Protein AF-A0A942YAP5-F1 (afdb_m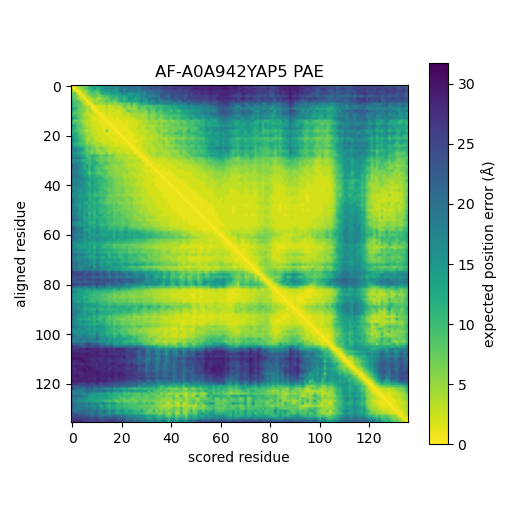onomer)

Secondary structure (DSSP, 8-state):
-----PPPHHHHHHHHHHHHHHHHHHHHHHHHHHHHHHHHHHHHHHHHHHHHHHHHHHH-TT--EE-GGGGTTT-S-----S-EEEEETTTTEEEEES-THHHHHH--S-GGGSSS---TT-EEEHHHHHHHHS--

Nearest PDB structures (foldseek):
  3qj0-assembly1_A  TM=2.259E-01  e=5.250E+00  Clostridium botulinum A str. Hall

Structure (mmCIF, N/CA/C/O backbone):
data_AF-A0A942YAP5-F1
#
_entry.id   AF-A0A942YAP5-F1
#
loop_
_atom_site.group_PDB
_atom_site.id
_atom_site.type_symbol
_atom_site.label_atom_id
_atom_site.label_alt_id
_atom_site.label_comp_id
_atom_site.label_asym_id
_atom_site.label_entity_id
_atom_site.label_seq_id
_atom_site.pdbx_PDB_ins_code
_atom_site.Cartn_x
_atom_site.Cartn_y
_atom_site.Cartn_z
_atom_site.occupancy
_atom_site.B_iso_or_equiv
_a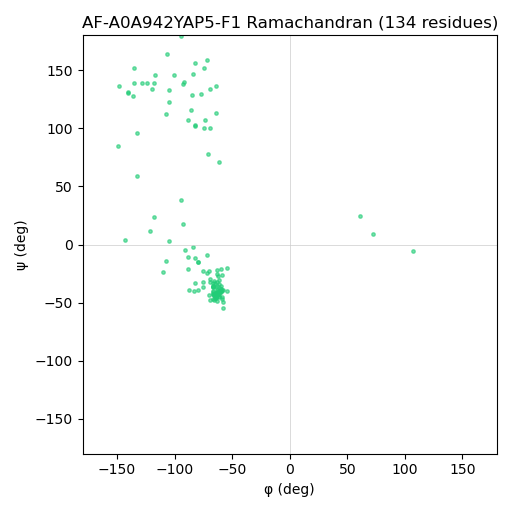tom_site.auth_seq_id
_atom_site.auth_comp_id
_atom_site.auth_asym_id
_atom_site.auth_atom_id
_atom_site.pdbx_PDB_model_num
ATOM 1 N N . MET A 1 1 ? -53.084 16.632 37.904 1.00 51.50 1 MET A N 1
ATOM 2 C CA . MET A 1 1 ? -51.652 16.955 38.085 1.00 51.50 1 MET A CA 1
ATOM 3 C C . MET A 1 1 ? -50.855 15.800 37.497 1.00 51.50 1 MET A C 1
ATOM 5 O O . MET A 1 1 ? -51.226 14.666 37.758 1.00 51.50 1 MET A O 1
ATOM 9 N N . LYS A 1 2 ? -49.886 16.052 36.610 1.00 63.31 2 LYS A N 1
ATOM 10 C CA . LYS A 1 2 ? -49.085 14.986 35.983 1.00 63.31 2 LYS A CA 1
ATOM 11 C C . LYS A 1 2 ? -47.923 14.649 36.913 1.00 63.31 2 LYS A C 1
ATOM 13 O O . LYS A 1 2 ? -47.084 15.512 37.151 1.00 63.31 2 LYS A O 1
ATOM 18 N N . GLU A 1 3 ? -47.893 13.428 37.433 1.00 66.56 3 GLU A N 1
ATOM 19 C CA . GLU A 1 3 ? -46.738 12.906 38.162 1.00 66.56 3 GLU A CA 1
ATOM 20 C C . GLU A 1 3 ? -45.548 12.823 37.205 1.00 66.56 3 GLU A C 1
ATOM 22 O O . GLU A 1 3 ? -45.559 12.056 36.241 1.00 66.56 3 GLU A O 1
ATOM 27 N N . GLN A 1 4 ? -44.525 13.640 37.444 1.00 70.31 4 GLN A N 1
ATOM 28 C CA . GLN A 1 4 ? -43.248 13.473 36.769 1.00 70.31 4 GLN A CA 1
ATOM 29 C C . GLN A 1 4 ? -42.472 12.391 37.512 1.00 70.31 4 GLN A C 1
ATOM 31 O O . GLN A 1 4 ? -41.927 12.631 38.588 1.00 70.31 4 GLN A O 1
ATOM 36 N N . LYS A 1 5 ? -42.455 11.178 36.951 1.00 74.69 5 LYS A N 1
ATOM 37 C CA . LYS A 1 5 ? -41.554 10.117 37.404 1.00 74.69 5 LYS A CA 1
ATOM 38 C C . LYS A 1 5 ? -40.131 10.517 37.017 1.00 74.69 5 LYS A C 1
ATOM 40 O O . LYS A 1 5 ? -39.756 10.424 35.852 1.00 74.69 5 LYS A O 1
ATOM 45 N N . GLY A 1 6 ? -39.383 11.040 37.983 1.00 74.50 6 GLY A N 1
ATOM 46 C CA . GLY A 1 6 ? -37.965 11.343 37.825 1.00 74.50 6 GLY A CA 1
ATOM 47 C C . GLY A 1 6 ? -37.156 10.053 37.720 1.00 74.50 6 GLY A C 1
ATOM 48 O O . GLY A 1 6 ? -37.364 9.125 38.497 1.00 74.50 6 GLY A O 1
ATOM 49 N N . PHE A 1 7 ? -36.249 10.009 36.748 1.00 78.69 7 PHE A N 1
ATOM 50 C CA . PHE A 1 7 ? -35.267 8.940 36.595 1.00 78.69 7 PHE A CA 1
ATOM 51 C C . PHE A 1 7 ? -34.328 8.939 37.807 1.00 78.69 7 PHE A C 1
ATOM 53 O O . PHE A 1 7 ? -33.896 10.007 38.254 1.00 78.69 7 PHE A O 1
ATOM 60 N N . THR A 1 8 ? -34.015 7.771 38.363 1.00 88.75 8 THR A N 1
ATOM 61 C CA . THR A 1 8 ? -33.143 7.699 39.540 1.00 88.75 8 THR A CA 1
ATOM 62 C C . THR A 1 8 ? -31.668 7.731 39.129 1.00 88.75 8 THR A C 1
ATOM 64 O O . THR A 1 8 ? -31.273 7.211 38.085 1.00 88.75 8 THR A O 1
ATOM 67 N N . LEU A 1 9 ? -30.810 8.331 39.962 1.00 87.06 9 LEU A N 1
ATOM 68 C CA . LEU A 1 9 ? -29.363 8.366 39.702 1.00 87.06 9 LEU A CA 1
ATOM 69 C C . LEU A 1 9 ? -28.746 6.961 39.661 1.00 87.06 9 LEU A C 1
ATOM 71 O O . LEU A 1 9 ? -27.793 6.734 38.921 1.00 87.06 9 LEU A O 1
ATOM 75 N N . ILE A 1 10 ? -29.303 6.016 40.425 1.00 90.69 10 ILE A N 1
ATOM 76 C CA . ILE A 1 10 ? -28.838 4.625 40.456 1.00 90.69 10 ILE A CA 1
ATOM 77 C C . ILE A 1 10 ? -29.094 3.914 39.118 1.00 90.69 10 ILE A C 1
ATOM 79 O O . ILE A 1 10 ? -28.239 3.156 38.662 1.00 90.69 10 ILE A O 1
ATOM 83 N N . GLU A 1 11 ? -30.213 4.208 38.447 1.00 88.25 11 GLU A N 1
ATOM 84 C CA . GLU A 1 11 ? -30.517 3.660 37.119 1.00 88.25 11 GLU A CA 1
ATOM 85 C C . GLU A 1 11 ? -29.535 4.181 36.069 1.00 88.25 11 GLU A C 1
ATOM 87 O O . GLU A 1 11 ? -29.015 3.400 35.274 1.00 88.25 11 GLU A O 1
ATOM 92 N N . LEU A 1 12 ? -29.209 5.478 36.098 1.00 90.44 12 LEU A N 1
ATOM 93 C CA . LEU A 1 12 ? -28.186 6.027 35.202 1.00 90.44 12 LEU A CA 1
ATOM 94 C C . LEU A 1 12 ? -26.791 5.476 35.511 1.00 90.44 12 LEU A C 1
ATOM 96 O O . LEU A 1 12 ? -26.027 5.200 34.585 1.00 90.44 12 LEU A O 1
ATOM 100 N N . LEU A 1 13 ? -26.467 5.262 36.789 1.00 91.50 13 LEU A N 1
ATOM 101 C CA . LEU A 1 13 ? -25.169 4.734 37.205 1.00 91.50 13 LEU A CA 1
ATOM 102 C C . LEU A 1 13 ? -24.956 3.289 36.731 1.00 91.50 13 LEU A C 1
ATOM 104 O O . LEU A 1 13 ? -23.889 2.964 36.215 1.00 91.50 13 LEU A O 1
ATOM 108 N N . ALA A 1 14 ? -25.969 2.427 36.843 1.00 92.75 14 ALA A N 1
ATOM 109 C CA . ALA A 1 14 ? -25.874 1.050 36.359 1.00 92.75 14 ALA A CA 1
ATOM 110 C C . ALA A 1 14 ? -25.626 0.986 34.838 1.00 92.75 14 ALA A C 1
ATOM 112 O O . ALA A 1 14 ? -24.820 0.179 34.371 1.00 92.75 14 ALA A O 1
ATOM 113 N N . VAL A 1 15 ? -26.262 1.872 34.063 1.00 93.75 15 VAL A N 1
ATOM 114 C CA . VAL A 1 15 ? -26.113 1.919 32.599 1.00 93.75 15 VAL A CA 1
ATOM 115 C C . VAL A 1 15 ? -24.702 2.340 32.186 1.00 93.75 15 VAL A C 1
ATOM 117 O O . VAL A 1 15 ? -24.098 1.676 31.343 1.00 93.75 15 VAL A O 1
ATOM 120 N N . ILE A 1 16 ? -24.138 3.393 32.788 1.00 93.94 16 ILE A N 1
ATOM 121 C CA . ILE A 1 16 ? -22.781 3.846 32.431 1.00 93.94 16 ILE A CA 1
ATOM 122 C C . ILE A 1 16 ? -21.709 2.810 32.791 1.00 93.94 16 ILE A C 1
ATOM 124 O O . ILE A 1 16 ? -20.722 2.692 32.070 1.00 93.94 16 ILE A O 1
ATOM 128 N N . VAL A 1 17 ? -21.914 2.024 33.855 1.00 95.56 17 VAL A N 1
ATOM 129 C CA . VAL A 1 17 ? -20.995 0.942 34.242 1.00 95.56 17 VAL A CA 1
ATOM 130 C C . VAL A 1 17 ? -20.990 -0.159 33.183 1.00 95.56 17 VAL A C 1
ATOM 132 O O . VAL A 1 17 ? -19.921 -0.571 32.732 1.00 95.56 17 VAL A O 1
ATOM 135 N N . ILE A 1 18 ? -22.167 -0.600 32.732 1.00 95.44 18 ILE A N 1
ATOM 136 C CA . ILE A 1 18 ? -22.275 -1.626 31.684 1.00 95.44 18 ILE A CA 1
ATOM 137 C C . ILE A 1 18 ? -21.689 -1.110 30.360 1.00 95.44 18 ILE A C 1
ATOM 139 O O . ILE A 1 18 ? -20.900 -1.814 29.726 1.00 95.44 18 ILE A O 1
ATOM 143 N N . LEU A 1 19 ? -22.008 0.130 29.964 1.00 95.12 19 LEU A N 1
ATOM 144 C CA . LEU A 1 19 ? -21.434 0.758 28.767 1.00 95.12 19 LEU A CA 1
ATOM 145 C C . LEU A 1 19 ? -19.907 0.887 28.861 1.00 95.12 19 LEU A C 1
ATOM 147 O O . LEU A 1 19 ? -19.223 0.665 27.864 1.00 95.12 19 LEU A O 1
ATOM 151 N N . GLY A 1 20 ? -19.367 1.179 30.047 1.00 95.25 20 GLY A N 1
ATOM 152 C CA . GLY A 1 20 ? -17.927 1.252 30.294 1.00 95.25 20 GLY A CA 1
ATOM 153 C C . GLY A 1 20 ? -17.209 -0.082 30.075 1.00 95.25 20 GLY A C 1
ATOM 154 O O . GLY A 1 20 ? -16.173 -0.112 29.413 1.00 95.25 20 GLY A O 1
ATOM 155 N N . ILE A 1 21 ? -17.778 -1.193 30.559 1.00 95.00 21 ILE A N 1
ATOM 156 C CA . ILE A 1 21 ? -17.203 -2.539 30.371 1.00 95.00 21 ILE A CA 1
ATOM 157 C C . ILE A 1 21 ? -17.189 -2.921 28.885 1.00 95.00 21 ILE A C 1
ATOM 159 O O . ILE A 1 21 ? -16.175 -3.400 28.377 1.00 95.00 21 ILE A O 1
ATOM 163 N N . ILE A 1 22 ? -18.295 -2.678 28.171 1.00 94.56 22 ILE A N 1
ATOM 164 C CA . ILE A 1 22 ? -18.385 -2.965 26.731 1.00 94.56 22 ILE A CA 1
ATOM 165 C C . ILE A 1 22 ? -17.387 -2.100 25.952 1.00 94.56 22 ILE A C 1
ATOM 167 O O . ILE A 1 22 ? -16.654 -2.621 25.112 1.00 94.56 22 ILE A O 1
ATOM 171 N N . ALA A 1 23 ? -17.317 -0.798 26.249 1.00 90.69 23 ALA A N 1
ATOM 172 C CA . ALA A 1 23 ? -16.405 0.128 25.583 1.00 90.69 23 ALA A CA 1
ATOM 173 C C . ALA A 1 23 ? -14.932 -0.272 25.771 1.00 90.69 23 ALA A C 1
ATOM 175 O O . ALA A 1 23 ? -14.168 -0.234 24.807 1.00 90.69 23 ALA A O 1
ATOM 176 N N . ALA A 1 24 ? -14.548 -0.720 26.970 1.00 90.50 24 ALA A N 1
ATOM 177 C CA . ALA A 1 24 ? -13.178 -1.133 27.272 1.00 90.50 24 ALA A CA 1
ATOM 178 C C . ALA A 1 24 ? -12.682 -2.296 26.391 1.00 90.50 24 ALA A C 1
ATOM 180 O O . ALA A 1 24 ? -11.514 -2.314 26.012 1.00 90.50 24 ALA A O 1
ATOM 181 N N . ILE A 1 25 ? -13.554 -3.246 26.034 1.00 89.25 25 ILE A N 1
ATOM 182 C CA . ILE A 1 25 ? -13.204 -4.386 25.166 1.00 89.25 25 ILE A CA 1
ATOM 183 C C . ILE A 1 25 ? -13.373 -4.021 23.684 1.00 89.25 25 ILE A C 1
ATOM 185 O O . ILE A 1 25 ? -12.566 -4.416 22.840 1.00 89.25 25 ILE A O 1
ATOM 189 N N . ALA A 1 26 ? -14.419 -3.261 23.351 1.00 83.06 26 ALA A N 1
ATOM 190 C CA . ALA A 1 26 ? -14.767 -2.948 21.969 1.00 83.06 26 ALA A CA 1
ATOM 191 C C . ALA A 1 26 ? -13.759 -2.002 21.298 1.00 83.06 26 ALA A C 1
ATOM 193 O O . ALA A 1 26 ? -13.367 -2.246 20.157 1.00 83.06 26 ALA A O 1
ATOM 194 N N . ILE A 1 27 ? -13.311 -0.950 21.992 1.00 83.12 27 ILE A N 1
ATOM 195 C CA . ILE A 1 27 ? -12.415 0.075 21.430 1.00 83.12 27 ILE A CA 1
ATOM 196 C C . ILE A 1 27 ? -11.090 -0.513 20.906 1.00 83.12 27 ILE A C 1
ATOM 198 O O . ILE A 1 27 ? -10.802 -0.306 19.726 1.00 83.12 27 ILE A O 1
ATOM 202 N N . PRO A 1 28 ? -10.290 -1.265 21.694 1.00 81.88 28 PRO A N 1
ATOM 203 C CA . PRO A 1 28 ? -9.013 -1.790 21.200 1.00 81.88 28 PRO A CA 1
ATOM 204 C C . PRO A 1 28 ? -9.193 -2.769 20.029 1.00 81.88 28 PRO A C 1
ATOM 206 O O . PRO A 1 28 ? -8.408 -2.756 19.083 1.00 81.88 28 PRO A O 1
ATOM 209 N N . SER A 1 29 ? -10.259 -3.578 20.046 1.00 79.00 29 SER A N 1
ATOM 210 C CA . SER A 1 29 ? -10.569 -4.519 18.962 1.00 79.00 29 SER A CA 1
ATOM 211 C C . SER A 1 29 ? -10.893 -3.799 17.647 1.00 79.00 29 SER A C 1
ATOM 213 O O . SER A 1 29 ? -10.346 -4.133 16.595 1.00 79.00 29 SER A O 1
ATOM 215 N N . ILE A 1 30 ? -11.731 -2.759 17.704 1.00 81.94 30 ILE A N 1
ATOM 216 C CA . ILE A 1 30 ? -12.132 -1.982 16.524 1.00 81.94 30 ILE A CA 1
ATOM 217 C C . ILE A 1 30 ? -10.936 -1.220 15.939 1.00 81.94 30 ILE A C 1
ATOM 219 O O . ILE A 1 30 ? -10.747 -1.238 14.722 1.00 81.94 30 ILE A O 1
ATOM 223 N N . THR A 1 31 ? -10.095 -0.608 16.777 1.00 77.38 31 THR A N 1
ATOM 224 C CA . THR A 1 31 ? -8.890 0.106 16.321 1.00 77.38 31 THR A CA 1
ATOM 225 C C . THR A 1 31 ? -7.936 -0.817 15.558 1.00 77.38 31 THR A C 1
ATOM 227 O O . THR A 1 31 ? -7.501 -0.468 14.461 1.00 77.38 31 THR A O 1
ATOM 230 N N . ASN A 1 32 ? -7.681 -2.028 16.063 1.00 74.31 32 ASN A N 1
ATOM 231 C CA . ASN A 1 32 ? -6.806 -2.994 15.390 1.00 74.31 32 ASN A CA 1
ATOM 232 C C . ASN A 1 32 ? -7.356 -3.436 14.026 1.00 74.31 32 ASN A C 1
ATOM 234 O O . ASN A 1 32 ? -6.608 -3.535 13.051 1.00 74.31 32 ASN A O 1
ATOM 238 N N . VAL A 1 33 ? -8.668 -3.674 13.927 1.00 79.00 33 VAL A N 1
ATOM 239 C CA . VAL A 1 33 ? -9.315 -4.034 12.654 1.00 79.00 33 VAL A CA 1
ATOM 240 C C . VAL A 1 33 ? -9.213 -2.893 11.643 1.00 79.00 33 VAL A C 1
ATOM 242 O O . VAL A 1 33 ? -8.924 -3.135 10.467 1.00 79.00 33 VAL A O 1
ATOM 245 N N . ILE A 1 34 ? -9.416 -1.651 12.087 1.00 80.25 34 ILE A N 1
ATOM 246 C CA . ILE A 1 34 ? -9.280 -0.471 11.230 1.00 80.25 34 ILE A CA 1
ATOM 247 C C . ILE A 1 34 ? -7.836 -0.344 10.739 1.00 80.25 34 ILE A C 1
ATOM 249 O O . ILE A 1 34 ? -7.636 -0.224 9.532 1.00 80.25 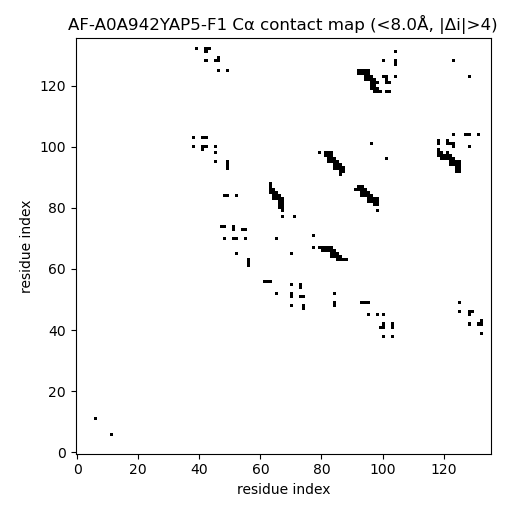34 ILE A O 1
ATOM 253 N N . ASN A 1 35 ? -6.842 -0.437 11.625 1.00 80.19 35 ASN A N 1
ATOM 254 C CA . ASN A 1 35 ? -5.425 -0.345 11.257 1.00 80.19 35 ASN A CA 1
ATOM 255 C C . ASN A 1 35 ? -5.042 -1.413 10.224 1.00 80.19 35 ASN A C 1
ATOM 257 O O . ASN A 1 35 ? -4.557 -1.070 9.148 1.00 80.19 35 ASN A O 1
ATOM 261 N N . ASN A 1 36 ? -5.403 -2.677 10.466 1.00 79.69 36 ASN A N 1
ATOM 262 C CA . ASN A 1 36 ? -5.173 -3.765 9.510 1.00 79.69 36 ASN A CA 1
ATOM 263 C C . ASN A 1 36 ? -5.858 -3.521 8.158 1.00 79.69 36 ASN A C 1
ATOM 265 O O . ASN A 1 36 ? -5.295 -3.824 7.107 1.00 79.69 36 ASN A O 1
ATOM 269 N N . THR A 1 37 ? -7.075 -2.970 8.161 1.00 82.00 37 THR A N 1
ATOM 270 C CA . THR A 1 37 ? -7.797 -2.642 6.922 1.00 82.00 37 THR A CA 1
ATOM 271 C C . THR A 1 37 ? -7.092 -1.526 6.151 1.00 82.00 37 THR A C 1
ATOM 273 O O . THR A 1 37 ? -6.978 -1.604 4.928 1.00 82.00 37 THR A O 1
ATOM 276 N N . ARG A 1 38 ? -6.579 -0.505 6.849 1.00 83.81 38 ARG A N 1
ATOM 277 C CA . ARG A 1 38 ? -5.808 0.584 6.230 1.00 83.81 38 ARG A CA 1
ATOM 278 C C . ARG A 1 38 ? -4.479 0.083 5.672 1.00 83.81 38 ARG A C 1
ATOM 280 O O . ARG A 1 38 ? -4.123 0.466 4.563 1.00 83.81 38 ARG A O 1
ATOM 287 N N . ASP A 1 39 ? -3.794 -0.803 6.380 1.00 82.81 39 ASP A N 1
ATOM 288 C CA . ASP A 1 39 ? -2.534 -1.394 5.926 1.00 82.81 39 ASP A CA 1
ATOM 289 C C . ASP A 1 39 ? -2.725 -2.273 4.688 1.00 82.81 39 ASP A C 1
ATOM 291 O O . ASP A 1 39 ? -1.985 -2.139 3.711 1.00 82.81 39 ASP A O 1
ATOM 295 N N . LYS A 1 40 ? -3.773 -3.108 4.672 1.00 82.12 40 LYS A N 1
ATOM 296 C CA . LYS A 1 40 ? -4.155 -3.883 3.481 1.00 82.12 40 LYS A CA 1
ATOM 297 C C . LYS A 1 40 ? -4.503 -2.967 2.305 1.00 82.12 40 LYS A C 1
ATOM 299 O O . LYS A 1 40 ? -4.092 -3.247 1.183 1.00 82.12 40 LYS A O 1
ATOM 304 N N . ALA A 1 41 ? -5.194 -1.852 2.554 1.00 84.56 41 ALA A N 1
ATOM 305 C CA . ALA A 1 41 ? -5.495 -0.868 1.515 1.00 84.56 41 ALA A CA 1
ATOM 306 C C . ALA A 1 41 ? -4.224 -0.222 0.933 1.00 84.56 41 ALA A C 1
ATOM 308 O O . ALA A 1 41 ? -4.124 -0.106 -0.283 1.00 84.56 41 ALA A O 1
ATOM 309 N N . LYS A 1 42 ? -3.232 0.122 1.768 1.00 84.50 42 LYS A N 1
ATOM 310 C CA . LYS A 1 42 ? -1.935 0.660 1.311 1.00 84.50 42 LYS A CA 1
ATOM 311 C C . LYS A 1 42 ? -1.180 -0.336 0.431 1.00 84.50 42 LYS A C 1
ATOM 313 O O . LYS A 1 42 ? -0.634 0.041 -0.601 1.00 84.50 42 LYS A O 1
ATOM 318 N N . VAL A 1 43 ? -1.141 -1.610 0.824 1.00 84.75 43 VAL A N 1
ATOM 319 C CA . VAL A 1 43 ? -0.495 -2.664 0.022 1.00 84.75 43 VAL A CA 1
ATOM 320 C C . VAL A 1 43 ? -1.220 -2.854 -1.313 1.00 84.75 43 VAL A C 1
ATOM 322 O O . VAL A 1 43 ? -0.569 -2.933 -2.351 1.00 84.75 43 VAL A O 1
ATOM 325 N N . ALA A 1 44 ? -2.556 -2.867 -1.305 1.00 86.69 44 ALA A N 1
ATOM 326 C CA . ALA A 1 44 ? -3.354 -2.979 -2.523 1.00 86.69 44 ALA A CA 1
ATOM 327 C C . ALA A 1 44 ? -3.158 -1.781 -3.469 1.00 86.69 44 ALA A C 1
ATOM 329 O O . ALA A 1 44 ? -3.027 -1.977 -4.673 1.00 86.69 44 ALA A O 1
ATOM 330 N N . GLU A 1 45 ? -3.087 -0.557 -2.938 1.00 87.56 45 GLU A N 1
ATOM 331 C CA . GLU A 1 45 ? -2.803 0.651 -3.725 1.00 87.56 45 GLU A CA 1
ATOM 332 C C . GLU A 1 45 ? -1.423 0.569 -4.394 1.00 87.56 45 GLU A C 1
ATOM 334 O O . GLU A 1 45 ? -1.306 0.798 -5.595 1.00 87.56 45 GLU A O 1
ATOM 339 N N . ALA A 1 46 ? -0.392 0.144 -3.658 1.00 87.50 46 ALA A N 1
ATOM 340 C CA . ALA A 1 46 ? 0.946 -0.049 -4.215 1.00 87.50 46 ALA A CA 1
ATOM 341 C C . ALA A 1 46 ? 0.975 -1.082 -5.357 1.00 87.50 46 ALA A C 1
ATOM 343 O O . ALA A 1 46 ? 1.647 -0.860 -6.363 1.00 87.50 46 ALA A O 1
ATOM 344 N N . LEU A 1 47 ? 0.235 -2.189 -5.225 1.00 88.44 47 LEU A N 1
ATOM 345 C CA . LEU A 1 47 ? 0.114 -3.195 -6.285 1.00 88.44 47 LEU A CA 1
ATOM 346 C C . LEU A 1 47 ? -0.595 -2.632 -7.522 1.00 88.44 47 LEU A C 1
ATOM 348 O O . LEU A 1 47 ? -0.095 -2.796 -8.629 1.00 88.44 47 LEU A O 1
ATOM 352 N N . GLN A 1 48 ? -1.691 -1.889 -7.341 1.00 90.75 48 GLN A N 1
ATOM 353 C CA . GLN A 1 48 ? -2.387 -1.227 -8.452 1.00 90.75 48 GLN A CA 1
ATOM 354 C C . GLN A 1 48 ? -1.483 -0.236 -9.196 1.00 90.75 48 GLN A C 1
ATOM 356 O O . GLN A 1 48 ? -1.540 -0.139 -10.421 1.00 90.75 48 GLN A O 1
ATOM 361 N N . ILE A 1 49 ? -0.634 0.486 -8.464 1.00 90.69 49 ILE A N 1
ATOM 362 C CA . ILE A 1 49 ? 0.358 1.400 -9.037 1.00 90.69 49 ILE A CA 1
ATOM 363 C C . ILE A 1 49 ? 1.412 0.631 -9.851 1.00 90.69 49 ILE A C 1
ATOM 365 O O . ILE A 1 49 ? 1.764 1.050 -10.955 1.00 90.69 49 ILE A O 1
ATOM 369 N N . ILE A 1 50 ? 1.903 -0.502 -9.339 1.00 90.94 50 ILE A N 1
ATOM 370 C CA . ILE A 1 50 ? 2.853 -1.359 -10.062 1.00 90.94 50 ILE A CA 1
ATOM 371 C C . ILE A 1 50 ? 2.212 -1.946 -11.325 1.00 90.94 50 ILE A C 1
ATOM 373 O O . ILE A 1 50 ? 2.837 -1.919 -12.384 1.00 90.94 50 ILE A O 1
ATOM 377 N N . ASP A 1 51 ? 0.962 -2.400 -11.258 1.00 92.00 51 ASP A N 1
ATOM 378 C CA . ASP A 1 51 ? 0.234 -2.913 -12.422 1.00 92.00 51 ASP A CA 1
ATOM 379 C C . ASP A 1 51 ? 0.014 -1.829 -13.484 1.00 92.00 51 ASP A C 1
ATOM 381 O O . ASP A 1 51 ? 0.183 -2.080 -14.679 1.00 92.00 51 ASP A O 1
ATOM 385 N N . ALA A 1 52 ? -0.279 -0.598 -13.062 1.00 91.94 52 ALA A N 1
ATOM 386 C CA . ALA A 1 52 ? -0.344 0.548 -13.962 1.00 91.94 52 ALA A CA 1
ATOM 387 C C . ALA A 1 52 ? 1.015 0.825 -14.631 1.00 91.94 52 ALA A C 1
ATOM 389 O O . ALA A 1 52 ? 1.068 1.062 -15.838 1.00 91.94 52 ALA A O 1
ATOM 390 N N . ALA A 1 53 ? 2.121 0.744 -13.885 1.00 91.88 53 ALA A N 1
ATOM 391 C CA . ALA A 1 53 ? 3.467 0.893 -14.440 1.00 91.88 53 ALA A CA 1
ATOM 392 C C . ALA A 1 53 ? 3.835 -0.250 -15.400 1.00 91.88 53 ALA A C 1
ATOM 394 O O . ALA A 1 53 ? 4.490 -0.021 -16.416 1.00 91.88 53 ALA A O 1
ATOM 395 N N . ARG A 1 54 ? 3.388 -1.477 -15.116 1.00 92.19 54 ARG A N 1
ATOM 396 C CA . ARG A 1 54 ? 3.546 -2.635 -16.002 1.00 92.19 54 ARG A CA 1
ATOM 397 C C . ARG A 1 54 ? 2.796 -2.439 -17.314 1.00 92.19 54 ARG A C 1
ATOM 399 O O . ARG A 1 54 ? 3.362 -2.707 -18.371 1.00 92.19 54 ARG A O 1
ATOM 406 N N . LEU A 1 55 ? 1.564 -1.939 -17.259 1.00 92.69 55 LEU A N 1
ATOM 407 C CA . LEU A 1 55 ? 0.795 -1.613 -18.458 1.00 92.69 55 LEU A CA 1
ATOM 408 C C . LEU A 1 55 ? 1.459 -0.475 -19.250 1.00 92.69 55 LEU A C 1
ATOM 410 O O . LEU A 1 55 ? 1.659 -0.609 -20.452 1.00 92.69 55 LEU A O 1
ATOM 414 N N . ALA A 1 56 ? 1.915 0.580 -18.572 1.00 92.00 56 ALA A N 1
ATOM 415 C CA . ALA A 1 56 ? 2.654 1.669 -19.207 1.00 92.00 56 ALA A CA 1
ATOM 416 C C . ALA A 1 56 ? 3.974 1.205 -19.856 1.00 92.00 56 ALA A C 1
ATOM 418 O O . ALA A 1 56 ? 4.372 1.731 -20.891 1.00 92.00 56 ALA A O 1
ATOM 419 N N . TYR A 1 57 ? 4.655 0.214 -19.272 1.00 93.62 57 TYR A N 1
ATOM 420 C CA . TYR A 1 57 ? 5.848 -0.400 -19.8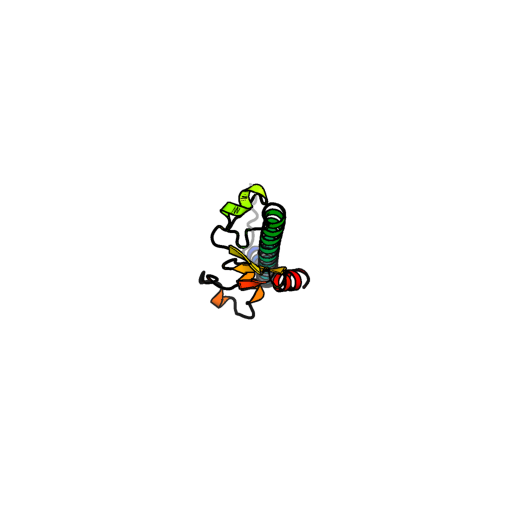62 1.00 93.62 57 TYR A CA 1
ATOM 421 C C . TYR A 1 57 ? 5.534 -1.229 -21.114 1.00 93.62 57 TYR A C 1
ATOM 423 O O . TYR A 1 57 ? 6.365 -1.306 -22.017 1.00 93.62 57 TYR A O 1
ATOM 431 N N . ALA A 1 58 ? 4.354 -1.855 -21.177 1.00 92.06 58 ALA A N 1
ATOM 432 C CA . ALA A 1 58 ? 3.921 -2.581 -22.367 1.00 92.06 58 ALA A CA 1
ATOM 433 C C . ALA A 1 58 ? 3.716 -1.635 -23.565 1.00 92.06 58 ALA A C 1
ATOM 435 O O . ALA A 1 58 ? 4.016 -2.025 -24.694 1.00 92.06 58 ALA A O 1
ATOM 436 N N . ASP A 1 59 ? 3.287 -0.396 -23.305 1.00 91.88 59 ASP A N 1
ATOM 437 C CA . ASP A 1 59 ? 3.147 0.651 -24.323 1.00 91.88 59 ASP A CA 1
ATOM 438 C C . ASP A 1 59 ? 4.495 1.313 -24.680 1.00 91.88 59 ASP A C 1
ATOM 440 O O . ASP A 1 59 ? 4.768 1.569 -25.854 1.00 91.88 59 ASP A O 1
ATOM 444 N N . ASP A 1 60 ? 5.367 1.556 -23.693 1.00 90.38 60 ASP A N 1
ATOM 445 C CA . ASP A 1 60 ? 6.714 2.110 -23.887 1.00 90.38 60 ASP A CA 1
ATOM 446 C C . ASP A 1 60 ? 7.784 1.325 -23.108 1.00 90.38 60 ASP A C 1
ATOM 448 O O . ASP A 1 60 ? 8.099 1.594 -21.943 1.00 90.38 60 ASP A O 1
ATOM 452 N N . THR A 1 61 ? 8.421 0.386 -23.809 1.00 90.69 61 THR A N 1
ATOM 453 C CA . THR A 1 61 ? 9.481 -0.476 -23.256 1.00 90.69 61 THR A CA 1
ATOM 454 C C . THR A 1 61 ? 10.811 0.253 -23.005 1.00 90.69 61 THR A C 1
ATOM 456 O O . THR A 1 61 ? 11.744 -0.299 -22.400 1.00 90.69 61 THR A O 1
ATOM 459 N N . SER A 1 62 ? 10.950 1.505 -23.459 1.00 90.81 62 SER A N 1
ATOM 460 C CA . SER A 1 62 ? 12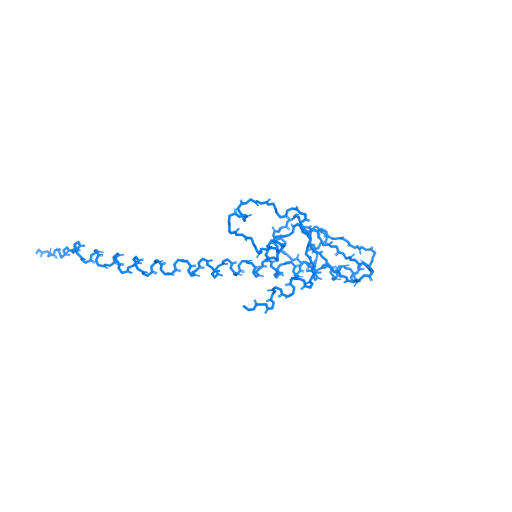.167 2.291 -23.238 1.00 90.81 62 SER A CA 1
ATOM 461 C C . SER A 1 62 ? 12.246 2.801 -21.797 1.00 90.81 62 SER A C 1
ATOM 463 O O . SER A 1 62 ? 13.337 2.824 -21.211 1.00 90.81 62 SER A O 1
ATOM 465 N N . LYS A 1 63 ? 11.095 3.080 -21.179 1.00 91.00 63 LYS A N 1
ATOM 466 C CA . LYS A 1 63 ? 10.984 3.581 -19.808 1.00 91.00 63 LYS A CA 1
ATOM 467 C C . LYS A 1 63 ? 11.255 2.483 -18.774 1.00 91.00 63 LYS A C 1
ATOM 469 O O . LYS A 1 63 ? 11.096 1.294 -19.031 1.00 91.00 63 LYS A O 1
ATOM 474 N N . ALA A 1 64 ? 11.745 2.878 -17.603 1.00 91.50 64 ALA A N 1
ATOM 475 C CA . ALA A 1 64 ? 12.032 1.965 -16.488 1.00 91.50 64 ALA A CA 1
ATOM 476 C C . ALA A 1 64 ? 11.708 2.573 -15.119 1.00 91.50 64 ALA A C 1
ATOM 478 O O . ALA A 1 64 ? 12.015 1.976 -14.091 1.00 91.50 64 ALA A O 1
ATOM 479 N N . SER A 1 65 ? 11.145 3.780 -15.099 1.00 92.94 65 SER A N 1
ATOM 480 C CA . SER A 1 65 ? 10.776 4.485 -13.882 1.00 92.94 65 SER A CA 1
ATOM 481 C C . SER A 1 65 ? 9.555 5.352 -14.150 1.00 92.94 65 SER A C 1
ATOM 483 O O . SER A 1 65 ? 9.488 5.990 -15.202 1.00 92.94 65 SER A O 1
ATOM 485 N N . TRP A 1 66 ? 8.598 5.349 -13.225 1.00 92.81 66 TRP A N 1
ATOM 486 C CA . TRP A 1 66 ? 7.330 6.066 -13.343 1.00 92.81 66 TRP A CA 1
ATOM 487 C C . TRP A 1 66 ? 7.008 6.773 -12.035 1.00 92.81 66 TRP A C 1
ATOM 489 O O . TRP A 1 66 ? 7.000 6.157 -10.966 1.00 92.81 66 TRP A O 1
ATOM 499 N N . GLY A 1 67 ? 6.727 8.066 -12.136 1.00 89.69 67 GLY A N 1
ATOM 500 C CA . GLY A 1 67 ? 6.121 8.843 -11.067 1.00 89.69 67 GLY A CA 1
ATOM 501 C C . GLY A 1 67 ? 4.596 8.928 -11.214 1.00 89.69 67 GLY A C 1
ATOM 502 O O . GLY A 1 67 ? 4.023 8.454 -12.197 1.00 89.69 67 GLY A O 1
ATOM 503 N N . PRO A 1 68 ? 3.917 9.608 -10.279 1.00 85.88 68 PRO A N 1
ATOM 504 C CA . PRO A 1 68 ? 2.459 9.725 -10.268 1.00 85.88 68 PRO A CA 1
ATOM 505 C C . PRO A 1 68 ? 1.883 10.342 -11.544 1.00 85.88 68 PRO A C 1
ATOM 507 O O . PRO A 1 68 ? 0.865 9.879 -12.050 1.00 85.88 68 PRO A O 1
ATOM 510 N N . GLY A 1 69 ? 2.556 11.357 -12.098 1.00 86.62 69 GLY A N 1
ATOM 511 C CA . GLY A 1 69 ? 2.131 12.017 -13.335 1.00 86.62 69 GLY A CA 1
ATOM 512 C C . GLY A 1 69 ? 2.142 11.089 -14.552 1.00 86.62 69 GLY A C 1
ATOM 513 O O . GLY A 1 69 ? 1.276 11.206 -15.418 1.00 86.62 69 GLY A O 1
ATOM 514 N N . ASP A 1 70 ? 3.067 10.127 -14.579 1.00 88.31 70 ASP A N 1
ATOM 515 C CA . ASP A 1 70 ? 3.241 9.199 -15.697 1.00 88.31 70 ASP A CA 1
ATOM 516 C C . ASP A 1 70 ? 2.119 8.161 -15.789 1.00 88.31 70 ASP A C 1
ATOM 518 O O . ASP A 1 70 ? 1.878 7.615 -16.863 1.00 88.31 70 ASP A O 1
ATOM 522 N N . LEU A 1 71 ? 1.441 7.876 -14.671 1.00 88.50 71 LEU A N 1
ATOM 523 C CA . LEU A 1 71 ? 0.443 6.805 -14.583 1.00 88.50 71 LEU A CA 1
ATOM 524 C C . LEU A 1 71 ? -1.007 7.307 -14.575 1.00 88.50 71 LEU A C 1
ATOM 526 O O . LEU A 1 71 ? -1.935 6.505 -14.491 1.00 88.50 71 LEU A O 1
ATOM 530 N N . THR A 1 72 ? -1.230 8.614 -14.716 1.00 84.94 72 THR A N 1
ATOM 531 C CA . THR A 1 72 ? -2.572 9.231 -14.685 1.00 84.94 72 THR A CA 1
ATOM 532 C C . THR A 1 72 ? -3.541 8.695 -15.748 1.00 84.94 72 THR A C 1
ATOM 534 O O . THR A 1 72 ? -4.750 8.707 -15.530 1.00 84.94 72 THR A O 1
ATOM 537 N N . GLY A 1 73 ? -3.030 8.189 -16.877 1.00 84.38 73 GLY A N 1
ATOM 538 C CA . GLY A 1 73 ? -3.830 7.532 -17.920 1.00 84.38 73 GLY A CA 1
ATOM 539 C C . GLY A 1 73 ? -4.209 6.077 -17.616 1.00 84.38 73 GLY A C 1
ATOM 540 O O . GLY A 1 73 ? -5.105 5.537 -18.257 1.00 84.38 73 GLY A O 1
ATOM 541 N N . TYR A 1 74 ? -3.558 5.455 -16.632 1.00 86.06 74 TYR A N 1
ATOM 542 C CA . TYR A 1 74 ? -3.700 4.032 -16.307 1.00 86.06 74 TYR A CA 1
ATOM 543 C C . TYR A 1 74 ? -4.417 3.806 -14.971 1.00 86.06 74 TYR A C 1
ATOM 545 O O . TYR A 1 74 ? -5.026 2.758 -14.765 1.00 86.06 74 TYR A O 1
ATOM 553 N N . VAL A 1 75 ? -4.397 4.791 -14.066 1.00 84.06 75 VAL A N 1
ATOM 554 C CA . VAL A 1 75 ? -5.067 4.707 -12.764 1.00 84.06 75 VAL A CA 1
ATOM 555 C C . VAL A 1 75 ? -5.718 6.042 -12.389 1.00 84.06 75 VAL A C 1
ATOM 557 O O . VAL A 1 75 ? -5.121 7.111 -12.473 1.00 84.06 75 VAL A O 1
ATOM 560 N N . SER A 1 76 ? -6.990 5.986 -11.987 1.00 70.06 76 SER A N 1
ATOM 561 C CA . SER A 1 76 ? -7.865 7.168 -11.913 1.00 70.06 76 SER A CA 1
ATOM 562 C C . SER A 1 76 ? -7.821 7.923 -10.580 1.00 70.06 76 SER A C 1
ATOM 564 O O . SER A 1 76 ? -8.389 9.011 -10.477 1.00 70.06 76 SER A O 1
ATOM 566 N N . LYS A 1 77 ? -7.186 7.364 -9.540 1.00 68.81 77 LYS A N 1
ATOM 567 C CA . LYS A 1 77 ? -7.133 7.953 -8.192 1.00 68.81 77 LYS A CA 1
ATOM 568 C C . LYS A 1 77 ? -5.834 7.588 -7.486 1.00 68.81 77 LYS A C 1
ATOM 570 O O . LYS A 1 77 ? -5.796 6.648 -6.704 1.00 68.81 77 LYS A O 1
ATOM 575 N N . LEU A 1 78 ? -4.794 8.367 -7.747 1.00 71.12 78 LEU A N 1
ATOM 576 C CA . LEU A 1 78 ? -3.560 8.332 -6.971 1.00 71.12 78 LEU A CA 1
ATOM 577 C C . LEU A 1 78 ? -3.729 9.314 -5.820 1.00 71.12 78 LEU A C 1
ATOM 579 O O . LEU A 1 78 ? -3.796 10.523 -6.049 1.00 71.12 78 LEU A O 1
ATOM 583 N N . LYS A 1 79 ? -3.907 8.802 -4.598 1.00 65.00 79 LYS A N 1
ATOM 584 C CA . LYS A 1 79 ? -4.057 9.672 -3.422 1.00 65.00 79 LYS A CA 1
ATOM 585 C C . LYS A 1 79 ? -2.735 10.275 -2.974 1.00 65.00 79 LYS A C 1
ATOM 587 O O . LYS A 1 79 ? -2.751 11.312 -2.318 1.00 65.00 79 LYS A O 1
ATOM 592 N N . ASP A 1 80 ? -1.636 9.631 -3.340 1.00 64.75 80 ASP A N 1
ATOM 593 C CA . ASP A 1 80 ? -0.294 10.006 -2.943 1.00 64.75 80 ASP A CA 1
ATOM 594 C C . ASP A 1 80 ? 0.542 10.368 -4.174 1.00 64.75 80 ASP A C 1
ATOM 596 O O . ASP A 1 80 ? 0.436 9.739 -5.231 1.00 64.75 80 ASP A O 1
ATOM 600 N N . ASN A 1 8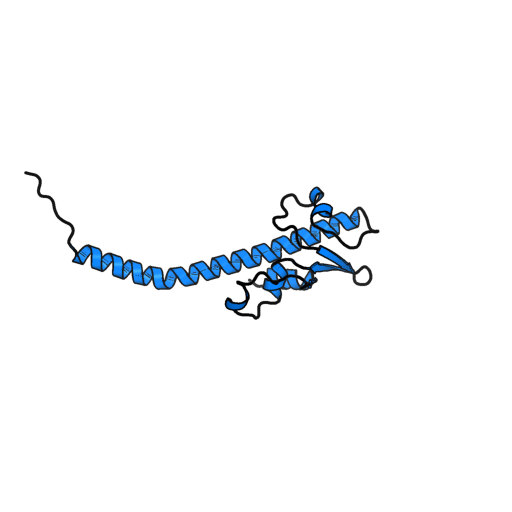1 ? 1.342 11.422 -4.056 1.00 68.62 81 ASN A N 1
ATOM 601 C CA . ASN A 1 81 ? 2.072 12.046 -5.160 1.00 68.62 81 ASN A CA 1
ATOM 602 C C . ASN A 1 81 ? 3.595 12.063 -4.945 1.00 68.62 81 ASN A C 1
ATOM 604 O O . ASN A 1 81 ? 4.315 12.711 -5.705 1.00 68.62 81 ASN A O 1
ATOM 608 N N . ALA A 1 82 ? 4.090 11.325 -3.949 1.00 80.31 82 ALA A N 1
ATOM 609 C CA . ALA A 1 82 ? 5.504 11.287 -3.579 1.00 80.31 82 ALA A CA 1
ATOM 610 C C . ALA A 1 82 ? 6.164 9.898 -3.717 1.00 80.31 82 ALA A C 1
ATOM 612 O O . ALA A 1 82 ? 7.177 9.640 -3.072 1.00 80.31 82 ALA A O 1
ATOM 613 N N . TRP A 1 83 ? 5.628 9.005 -4.556 1.00 88.31 83 TRP A N 1
ATOM 614 C CA . TRP A 1 83 ? 6.206 7.677 -4.811 1.00 88.31 83 TRP A CA 1
ATOM 615 C C . TRP A 1 83 ? 6.865 7.569 -6.191 1.00 88.31 83 TRP A C 1
ATOM 617 O O . TRP A 1 83 ? 6.658 8.390 -7.084 1.00 88.31 83 TRP A O 1
ATOM 627 N N . THR A 1 84 ? 7.683 6.535 -6.381 1.00 89.12 84 THR A N 1
ATOM 628 C CA . THR A 1 84 ? 8.277 6.195 -7.683 1.00 89.12 84 THR A CA 1
ATOM 629 C C . THR A 1 84 ? 8.287 4.687 -7.866 1.00 89.12 84 THR A C 1
ATOM 631 O O . THR A 1 84 ? 8.742 3.967 -6.979 1.00 89.12 84 THR A O 1
ATOM 634 N N . VAL A 1 85 ? 7.811 4.211 -9.016 1.00 90.94 85 VAL A N 1
ATOM 635 C CA . VAL A 1 85 ? 7.970 2.813 -9.435 1.00 90.94 85 VAL A CA 1
ATOM 636 C C . VAL A 1 85 ? 9.224 2.688 -10.284 1.00 90.94 85 VAL A C 1
ATOM 638 O O . VAL A 1 85 ? 9.468 3.537 -11.138 1.00 90.94 85 VAL A O 1
ATOM 641 N N . THR A 1 86 ? 10.004 1.630 -10.080 1.00 92.00 86 THR A N 1
ATOM 642 C CA . THR A 1 86 ? 11.174 1.295 -10.900 1.00 92.00 86 THR A CA 1
ATOM 643 C C . THR A 1 86 ? 11.088 -0.151 -11.378 1.00 92.00 86 THR A C 1
ATOM 645 O O . THR A 1 86 ? 10.717 -1.040 -10.616 1.00 92.00 86 THR A O 1
ATOM 648 N N . LEU A 1 87 ? 11.458 -0.388 -12.635 1.00 92.06 87 LEU A N 1
ATOM 649 C CA . LEU A 1 87 ? 11.638 -1.713 -13.221 1.00 92.06 87 LEU A CA 1
ATOM 650 C C . LEU A 1 87 ? 13.131 -2.007 -13.366 1.00 92.06 87 LEU A C 1
ATOM 652 O O . LEU A 1 87 ? 13.851 -1.309 -14.084 1.00 92.06 87 LEU A O 1
ATOM 656 N N . ASN A 1 88 ? 13.591 -3.099 -12.763 1.00 89.44 88 ASN A N 1
ATOM 657 C CA . ASN A 1 88 ? 14.894 -3.656 -13.094 1.00 89.44 88 ASN A CA 1
ATOM 658 C C . ASN A 1 88 ? 14.773 -4.525 -14.355 1.00 89.44 88 ASN A C 1
ATOM 660 O O . ASN A 1 88 ? 14.318 -5.663 -14.289 1.00 89.44 88 ASN A O 1
ATOM 664 N N . LYS A 1 89 ? 15.213 -4.009 -15.510 1.00 85.38 89 LYS A N 1
ATOM 665 C CA . LYS A 1 89 ? 15.107 -4.719 -16.801 1.00 85.38 89 LYS A CA 1
ATOM 666 C C . LYS A 1 89 ? 15.897 -6.034 -16.865 1.00 85.38 89 LYS A C 1
ATOM 668 O O . LYS A 1 89 ? 15.579 -6.878 -17.691 1.00 85.38 89 LYS A O 1
ATOM 673 N N . SER A 1 90 ? 16.916 -6.205 -16.020 1.00 85.81 90 SER A N 1
ATOM 674 C CA . SER A 1 90 ? 17.718 -7.436 -15.973 1.00 85.81 90 SER A CA 1
ATOM 675 C C . SER A 1 90 ? 16.965 -8.577 -15.286 1.00 85.81 90 SER A C 1
ATOM 677 O O . SER A 1 90 ? 17.072 -9.730 -15.690 1.00 85.81 90 SER A O 1
ATOM 679 N N . THR A 1 91 ? 16.178 -8.254 -14.255 1.00 83.19 91 THR A N 1
ATOM 680 C CA . THR A 1 91 ? 15.470 -9.248 -13.433 1.00 83.19 91 THR A CA 1
ATOM 681 C C . THR A 1 91 ? 13.962 -9.291 -13.677 1.00 83.19 91 THR A C 1
ATOM 683 O O . THR A 1 91 ? 13.310 -10.229 -13.233 1.00 83.19 91 THR A O 1
ATOM 686 N N . GLY A 1 92 ? 13.389 -8.289 -14.350 1.00 83.69 92 GLY A N 1
ATOM 687 C CA . GLY A 1 92 ? 11.941 -8.141 -14.539 1.00 83.69 92 GLY A CA 1
ATOM 688 C C . GLY A 1 92 ? 11.182 -7.714 -13.277 1.00 83.69 92 GLY A C 1
ATOM 689 O O . GLY A 1 92 ? 9.954 -7.729 -13.269 1.00 83.69 92 GLY A O 1
ATOM 690 N N . ILE A 1 93 ? 11.894 -7.348 -12.207 1.00 85.69 93 ILE A N 1
ATOM 691 C CA . ILE A 1 93 ? 11.296 -7.023 -10.908 1.00 85.69 93 ILE A CA 1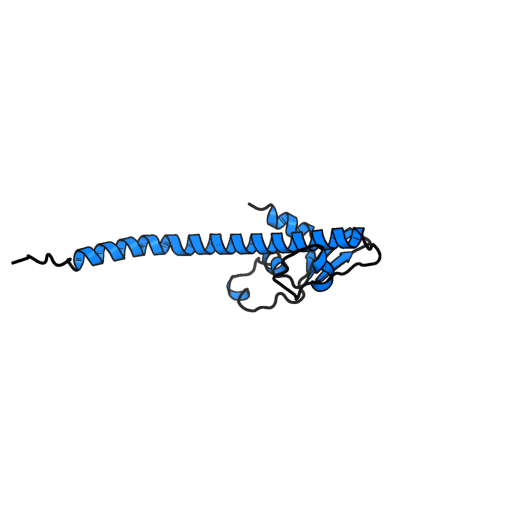
ATOM 692 C C . ILE A 1 93 ? 10.860 -5.558 -10.887 1.00 85.69 93 ILE A C 1
ATOM 694 O O . ILE A 1 93 ? 11.669 -4.662 -11.154 1.00 85.69 93 ILE A O 1
ATOM 698 N N . TYR A 1 94 ? 9.606 -5.329 -10.497 1.00 90.00 94 TYR A N 1
ATOM 699 C CA . TYR A 1 94 ? 9.074 -4.009 -10.177 1.00 90.00 94 TYR A CA 1
ATOM 700 C C . TYR A 1 94 ? 9.224 -3.717 -8.682 1.00 90.00 94 TYR A C 1
ATOM 702 O O . TYR A 1 94 ? 9.013 -4.581 -7.822 1.00 90.00 94 TYR A O 1
ATOM 710 N N . SER A 1 95 ? 9.577 -2.477 -8.363 1.00 87.75 95 SER A N 1
ATOM 711 C CA . SER A 1 95 ? 9.635 -1.973 -6.996 1.00 87.75 95 SER A CA 1
ATOM 712 C C . SER A 1 95 ? 9.005 -0.592 -6.891 1.00 87.75 95 SER A C 1
ATOM 714 O O . SER A 1 95 ? 9.008 0.173 -7.854 1.00 87.75 95 SER A O 1
ATOM 716 N N . ILE A 1 96 ? 8.474 -0.266 -5.715 1.00 88.69 96 ILE A N 1
ATOM 717 C CA . ILE A 1 96 ? 7.937 1.056 -5.388 1.00 88.69 96 ILE A CA 1
ATOM 718 C C . ILE A 1 96 ? 8.714 1.653 -4.212 1.00 88.69 96 ILE A C 1
ATOM 720 O O . ILE A 1 96 ? 8.983 0.980 -3.213 1.00 88.69 96 ILE A O 1
ATOM 724 N N . THR A 1 97 ? 9.094 2.920 -4.342 1.00 87.19 97 THR A N 1
ATOM 725 C CA . THR A 1 97 ? 9.868 3.679 -3.353 1.00 87.19 97 THR A CA 1
ATOM 726 C C . THR A 1 97 ? 9.044 4.851 -2.834 1.00 87.19 97 THR A C 1
ATOM 728 O O . THR A 1 97 ? 8.276 5.447 -3.592 1.00 87.19 97 THR A O 1
ATOM 731 N N . SER A 1 98 ? 9.221 5.191 -1.552 1.00 82.69 98 SER A N 1
ATOM 732 C CA . SER A 1 98 ? 8.553 6.327 -0.888 1.00 82.69 98 SER A CA 1
ATOM 733 C C . SER A 1 98 ? 7.022 6.233 -0.854 1.00 82.69 98 SER A C 1
ATOM 735 O O . SER A 1 98 ? 6.337 7.241 -0.734 1.00 82.69 98 SER A O 1
ATOM 737 N N . HIS A 1 99 ? 6.485 5.014 -0.934 1.00 84.75 99 HIS A N 1
ATOM 738 C CA . HIS A 1 99 ? 5.072 4.735 -0.702 1.00 84.75 99 HIS A CA 1
ATOM 739 C C . HIS A 1 99 ? 4.860 4.169 0.705 1.00 84.75 99 HIS A C 1
ATOM 741 O O . HIS A 1 99 ? 5.659 3.375 1.208 1.00 84.75 99 HIS A O 1
ATOM 747 N N . ASP A 1 100 ? 3.724 4.500 1.306 1.00 81.50 100 ASP A N 1
ATOM 748 C CA . ASP A 1 100 ? 3.335 4.116 2.664 1.00 81.50 100 ASP A CA 1
ATOM 749 C C . ASP A 1 100 ? 3.247 2.591 2.892 1.00 81.50 100 ASP A C 1
ATOM 751 O O . ASP A 1 100 ? 3.369 2.104 4.016 1.00 81.50 100 ASP A O 1
ATOM 755 N N . ALA A 1 101 ? 3.092 1.813 1.818 1.00 80.06 101 ALA A N 1
ATOM 756 C CA . ALA A 1 101 ? 3.155 0.349 1.860 1.00 80.06 101 ALA A CA 1
ATOM 757 C C . ALA A 1 101 ? 4.535 -0.181 2.284 1.00 80.06 101 ALA A C 1
ATOM 759 O O . ALA A 1 101 ? 4.622 -1.272 2.849 1.00 80.06 101 ALA A O 1
ATOM 760 N N . ALA A 1 102 ? 5.606 0.593 2.071 1.00 74.50 102 ALA A N 1
ATOM 761 C CA . ALA A 1 102 ? 6.939 0.214 2.515 1.00 74.50 102 ALA A CA 1
ATOM 762 C C . ALA A 1 102 ? 6.989 0.034 4.034 1.00 74.50 102 ALA A C 1
ATOM 764 O O . ALA A 1 102 ? 7.537 -0.949 4.521 1.00 74.50 102 ALA A O 1
ATOM 765 N N . LYS A 1 103 ? 6.308 0.921 4.763 1.00 70.94 103 LYS A N 1
ATOM 766 C CA . LYS A 1 103 ? 6.167 0.877 6.218 1.00 70.94 103 LYS A CA 1
ATOM 767 C C . LYS A 1 103 ? 5.407 -0.353 6.704 1.00 70.94 103 LYS A C 1
ATOM 769 O O . LYS A 1 103 ? 5.787 -0.924 7.709 1.00 70.94 103 LYS A O 1
ATOM 774 N N . VAL A 1 104 ? 4.387 -0.803 5.969 1.00 72.44 104 VAL A N 1
ATOM 775 C CA . VAL A 1 104 ? 3.593 -2.012 6.290 1.00 72.44 104 VAL A CA 1
ATOM 776 C C . VAL A 1 104 ? 4.412 -3.302 6.117 1.00 72.44 104 VAL A C 1
ATOM 778 O O . VAL A 1 104 ? 4.173 -4.319 6.783 1.00 72.44 104 VAL A O 1
ATOM 781 N N . ILE A 1 105 ? 5.378 -3.285 5.198 1.00 70.69 105 ILE A N 1
ATOM 782 C CA . ILE A 1 105 ? 6.291 -4.407 4.958 1.00 70.69 105 ILE A CA 1
ATOM 783 C C . ILE A 1 105 ? 7.457 -4.378 5.951 1.00 70.69 105 ILE A C 1
ATOM 785 O O . ILE A 1 105 ? 7.834 -5.434 6.457 1.00 70.69 105 ILE A O 1
ATOM 789 N N . THR A 1 106 ? 8.002 -3.198 6.267 1.00 61.59 106 THR A N 1
ATOM 790 C CA . THR A 1 106 ? 9.112 -3.040 7.222 1.00 61.59 106 THR A CA 1
ATOM 791 C C . THR A 1 106 ? 8.675 -3.014 8.688 1.00 61.59 106 THR A C 1
ATOM 793 O O . THR A 1 106 ? 9.526 -3.168 9.564 1.00 61.59 106 THR A O 1
ATOM 796 N N . SER A 1 107 ? 7.376 -2.892 8.986 1.00 47.81 107 SER A N 1
ATOM 797 C CA . SER A 1 107 ? 6.822 -2.884 10.345 1.00 47.81 107 SER A CA 1
ATOM 798 C C . SER A 1 107 ? 6.898 -4.263 11.019 1.00 47.81 107 SER A C 1
ATOM 800 O O . SER A 1 107 ? 5.906 -4.981 11.150 1.00 47.81 107 SER A O 1
ATOM 802 N N . THR A 1 108 ? 8.101 -4.595 11.485 1.00 48.72 108 THR A N 1
ATOM 803 C CA . THR A 1 108 ? 8.353 -5.190 12.811 1.00 48.72 108 THR A CA 1
ATOM 804 C C . THR A 1 108 ? 8.702 -4.060 13.794 1.00 48.72 108 THR A C 1
ATOM 806 O O . THR A 1 108 ? 9.630 -4.179 14.583 1.00 48.72 108 THR A O 1
ATOM 809 N N . LEU A 1 109 ? 8.038 -2.909 13.683 1.00 42.19 109 LEU A N 1
ATOM 810 C CA . LEU A 1 109 ? 8.357 -1.706 14.447 1.00 42.19 109 LEU A CA 1
ATOM 811 C C . LEU A 1 109 ? 7.068 -1.093 14.987 1.00 42.19 109 LEU A C 1
ATOM 813 O O . LEU A 1 109 ? 6.018 -1.145 14.344 1.00 42.19 109 LEU A O 1
ATOM 817 N N . THR A 1 110 ? 7.158 -0.646 16.233 1.00 44.50 110 THR A N 1
ATOM 818 C CA . THR A 1 110 ? 6.033 -0.363 17.130 1.00 44.50 110 THR A CA 1
ATOM 819 C C . THR A 1 110 ? 5.268 0.897 16.723 1.00 44.50 110 THR A C 1
ATOM 821 O O . THR A 1 110 ? 5.801 1.767 16.039 1.00 44.50 110 THR A O 1
ATOM 824 N N . GLU A 1 111 ? 4.014 1.024 17.169 1.00 43.88 111 GLU A N 1
ATOM 825 C CA . GLU A 1 111 ? 3.114 2.148 16.848 1.00 43.88 111 GLU A CA 1
ATOM 826 C C . GLU A 1 111 ? 3.707 3.540 17.168 1.00 43.88 111 GLU A C 1
ATOM 828 O O . GLU A 1 111 ? 3.301 4.528 16.561 1.00 43.88 111 GLU A O 1
ATOM 833 N N . ALA A 1 112 ? 4.727 3.624 18.032 1.00 48.25 112 ALA A N 1
ATOM 834 C CA . ALA A 1 112 ? 5.455 4.857 18.342 1.00 48.25 112 ALA A CA 1
ATOM 835 C C . ALA A 1 112 ? 6.338 5.380 17.188 1.00 48.25 112 ALA A C 1
ATOM 837 O O . ALA A 1 112 ? 6.625 6.573 17.126 1.00 48.25 112 ALA A O 1
ATOM 838 N N . GLU A 1 113 ? 6.749 4.527 16.247 1.00 44.03 113 GLU A N 1
ATOM 839 C CA . GLU A 1 113 ? 7.599 4.910 15.105 1.00 44.03 113 GLU A CA 1
ATOM 840 C C . GLU A 1 113 ? 6.768 5.320 13.879 1.00 44.03 113 GLU A C 1
ATOM 842 O O . GLU A 1 113 ? 7.298 5.766 12.859 1.00 44.03 113 GLU A O 1
ATOM 847 N N . ILE A 1 114 ? 5.440 5.186 13.973 1.00 47.47 114 ILE A N 1
ATOM 848 C CA . ILE A 1 114 ? 4.525 5.452 12.868 1.00 47.47 114 ILE A CA 1
ATOM 849 C C . ILE A 1 114 ? 4.079 6.922 12.805 1.00 47.47 114 ILE A C 1
ATOM 851 O O . ILE A 1 114 ? 3.724 7.380 11.718 1.00 47.47 114 ILE A O 1
ATOM 855 N N . ASP A 1 115 ? 4.176 7.680 13.893 1.00 45.66 115 ASP A N 1
ATOM 856 C CA . ASP A 1 115 ? 3.659 9.056 13.963 1.00 45.66 115 ASP A CA 1
ATOM 857 C C . ASP A 1 115 ? 4.620 10.131 13.404 1.00 45.66 115 ASP A C 1
ATOM 859 O O . ASP A 1 115 ? 4.272 11.303 13.294 1.00 45.66 115 ASP A O 1
ATOM 863 N N . ALA A 1 116 ? 5.818 9.742 12.958 1.00 39.12 116 ALA A N 1
ATOM 864 C CA . ALA A 1 116 ? 6.724 10.612 12.211 1.00 39.12 116 ALA A CA 1
ATOM 865 C C . ALA A 1 116 ? 6.763 10.171 10.740 1.00 39.12 116 ALA A C 1
ATOM 867 O O . ALA A 1 116 ? 7.238 9.080 10.418 1.00 39.12 116 ALA A O 1
ATOM 868 N N . GLY A 1 117 ? 6.230 10.999 9.839 1.00 47.16 117 GLY A N 1
ATOM 869 C CA . GLY A 1 117 ? 6.187 10.785 8.388 1.00 47.16 117 GLY A CA 1
ATOM 870 C C . GLY A 1 117 ? 7.563 10.681 7.717 1.00 47.16 117 GLY A C 1
ATOM 871 O O . GLY A 1 117 ? 7.954 11.559 6.957 1.00 47.16 117 GLY A O 1
ATOM 872 N N . THR A 1 118 ? 8.276 9.583 7.951 1.00 38.00 118 THR A N 1
ATOM 873 C CA . THR A 1 118 ? 9.601 9.299 7.381 1.00 38.00 118 THR A CA 1
ATOM 874 C C . THR A 1 118 ? 9.649 7.873 6.830 1.00 38.00 118 THR A C 1
ATOM 876 O O . THR A 1 118 ? 10.453 7.046 7.240 1.00 38.00 118 THR A O 1
ATOM 879 N N . ALA A 1 119 ? 8.765 7.577 5.872 1.00 43.97 119 ALA A N 1
ATOM 880 C CA . ALA A 1 119 ? 8.929 6.455 4.936 1.00 43.97 119 ALA A CA 1
ATOM 881 C C . ALA A 1 119 ? 9.632 6.903 3.635 1.00 43.97 119 ALA A C 1
ATOM 883 O O . ALA A 1 119 ? 9.560 6.236 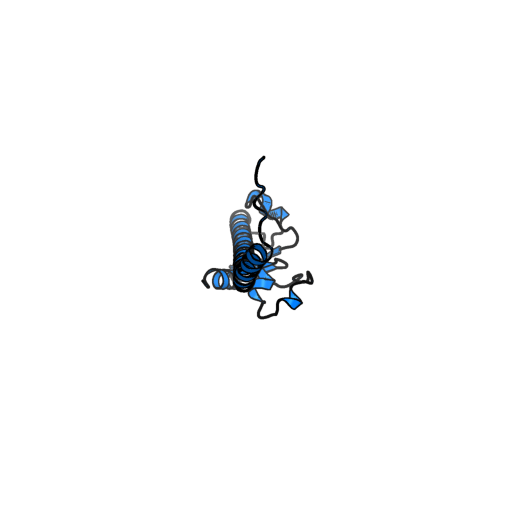2.603 1.00 43.97 119 ALA A O 1
ATOM 884 N N . THR A 1 120 ? 10.298 8.059 3.658 1.00 42.38 120 THR A N 1
ATOM 885 C CA . THR A 1 120 ? 10.960 8.650 2.496 1.00 42.38 120 THR A CA 1
ATOM 886 C C . THR A 1 120 ? 12.232 7.859 2.179 1.00 42.38 120 THR A C 1
ATOM 888 O O . THR A 1 120 ? 13.212 7.935 2.916 1.00 42.38 120 THR A O 1
ATOM 891 N N . GLY A 1 121 ? 12.217 7.077 1.093 1.00 53.94 121 GLY A N 1
ATOM 892 C CA . GLY A 1 121 ? 13.386 6.351 0.574 1.00 53.94 121 GLY A CA 1
ATOM 893 C C . GLY A 1 121 ? 13.406 4.829 0.775 1.00 53.94 121 GLY A C 1
ATOM 894 O O . GLY A 1 121 ? 14.290 4.165 0.233 1.00 53.94 121 GLY A O 1
ATOM 895 N N . THR A 1 122 ? 12.444 4.233 1.488 1.00 61.66 122 THR A N 1
ATOM 896 C CA . THR A 1 122 ? 12.344 2.764 1.573 1.00 61.66 122 THR A CA 1
ATOM 897 C C . THR A 1 122 ? 11.730 2.204 0.291 1.00 61.66 122 THR A C 1
ATOM 899 O O . THR A 1 122 ? 10.684 2.667 -0.160 1.00 61.66 122 THR A O 1
ATOM 902 N N . THR A 1 123 ? 12.395 1.209 -0.297 1.00 70.56 123 THR A N 1
ATOM 903 C CA . THR A 1 123 ? 11.961 0.527 -1.523 1.00 70.56 123 THR A CA 1
ATOM 904 C C . THR A 1 123 ? 11.413 -0.847 -1.174 1.00 70.56 123 THR A C 1
ATOM 906 O O . THR A 1 123 ? 12.060 -1.592 -0.438 1.00 70.56 123 THR A O 1
ATOM 909 N N . VAL A 1 124 ? 10.249 -1.194 -1.716 1.00 75.38 124 VAL A N 1
ATOM 910 C CA . VAL A 1 124 ? 9.658 -2.530 -1.585 1.00 75.38 124 VAL A CA 1
ATOM 911 C C . VAL A 1 124 ? 9.379 -3.127 -2.952 1.00 75.38 124 VAL A C 1
ATOM 913 O O . VAL A 1 124 ? 8.957 -2.432 -3.875 1.00 75.38 124 VAL A O 1
ATOM 916 N N . THR A 1 125 ? 9.669 -4.415 -3.091 1.00 80.81 125 THR A N 1
ATOM 917 C CA . THR A 1 125 ? 9.436 -5.170 -4.326 1.00 80.81 125 THR A CA 1
ATOM 918 C C . THR A 1 125 ? 7.985 -5.638 -4.417 1.00 80.81 125 THR A C 1
ATOM 920 O O . THR A 1 125 ? 7.309 -5.808 -3.399 1.00 80.81 125 THR A O 1
ATOM 923 N N . GLU A 1 126 ? 7.512 -5.878 -5.639 1.00 77.12 126 GLU A N 1
ATOM 924 C CA . GLU A 1 126 ? 6.183 -6.443 -5.901 1.00 77.12 126 GLU A CA 1
ATOM 925 C C . GLU A 1 126 ? 5.953 -7.773 -5.163 1.00 77.12 126 GLU A C 1
ATOM 927 O O . GLU A 1 126 ? 4.894 -7.977 -4.576 1.00 77.12 126 GLU A O 1
ATOM 932 N N . GLU A 1 127 ? 6.966 -8.642 -5.098 1.00 77.06 127 GLU A N 1
ATOM 933 C CA . GLU A 1 127 ? 6.893 -9.919 -4.376 1.00 77.06 127 GLU A CA 1
ATOM 934 C C . GLU A 1 127 ? 6.633 -9.721 -2.873 1.00 77.06 127 GLU A C 1
ATOM 936 O O . GLU A 1 127 ? 5.796 -10.403 -2.280 1.00 77.06 127 GLU A O 1
ATOM 941 N N . GLN A 1 128 ? 7.298 -8.744 -2.249 1.00 74.88 128 GLN A N 1
ATOM 942 C CA . GLN A 1 128 ? 7.096 -8.432 -0.830 1.00 74.88 128 GLN A CA 1
ATOM 943 C C . GLN A 1 128 ? 5.695 -7.867 -0.552 1.00 74.88 128 GLN A C 1
ATOM 945 O O . GLN A 1 128 ? 5.130 -8.126 0.514 1.00 74.88 128 GLN A O 1
ATOM 950 N N . LEU A 1 129 ? 5.127 -7.118 -1.502 1.00 76.81 129 LEU A N 1
ATOM 951 C CA . LEU A 1 129 ? 3.750 -6.622 -1.431 1.00 76.81 129 LEU A CA 1
ATOM 952 C C . LEU A 1 129 ? 2.743 -7.765 -1.579 1.00 76.81 129 LEU A C 1
ATOM 954 O O . LEU A 1 129 ? 1.852 -7.896 -0.738 1.00 76.81 129 LEU A O 1
ATOM 958 N N . ALA A 1 130 ? 2.926 -8.630 -2.579 1.00 79.38 130 ALA A N 1
ATOM 959 C CA . ALA A 1 130 ? 2.073 -9.795 -2.805 1.00 79.38 130 ALA A CA 1
ATOM 960 C C . ALA A 1 130 ? 2.058 -10.733 -1.583 1.00 79.38 130 ALA A C 1
ATOM 962 O O . ALA A 1 130 ? 0.996 -11.062 -1.056 1.00 79.38 130 ALA A O 1
ATOM 963 N N . ALA A 1 131 ? 3.232 -11.050 -1.027 1.00 78.88 131 ALA A N 1
ATOM 964 C CA . ALA A 1 131 ? 3.352 -11.901 0.157 1.00 78.88 131 ALA A CA 1
ATOM 965 C C . ALA A 1 131 ? 2.680 -11.314 1.417 1.00 78.88 131 ALA A C 1
ATOM 967 O O . ALA A 1 131 ? 2.288 -12.061 2.319 1.00 78.88 131 ALA A O 1
ATOM 968 N N . LYS A 1 132 ? 2.556 -9.982 1.519 1.00 76.44 132 LYS A N 1
ATOM 969 C CA . LYS A 1 132 ? 1.842 -9.319 2.622 1.00 76.44 132 LYS A CA 1
ATOM 970 C C . LYS A 1 132 ? 0.328 -9.296 2.388 1.00 76.44 132 LYS A C 1
ATOM 972 O O . LYS A 1 132 ? -0.414 -9.406 3.362 1.00 76.44 132 LYS A O 1
ATOM 977 N N . ALA A 1 133 ? -0.123 -9.187 1.138 1.00 71.81 133 ALA A N 1
ATOM 978 C CA . ALA A 1 133 ? -1.542 -9.217 0.779 1.00 71.81 133 ALA A CA 1
ATOM 979 C C . ALA A 1 133 ? -2.194 -10.589 1.050 1.00 71.81 133 ALA A C 1
ATOM 981 O O . ALA A 1 133 ? -3.338 -10.638 1.505 1.00 71.81 133 ALA A O 1
ATOM 982 N N . ASP A 1 134 ? -1.451 -11.683 0.852 1.00 71.62 134 ASP A N 1
ATOM 983 C CA . ASP A 1 134 ? -1.949 -13.057 1.035 1.00 71.62 134 ASP A CA 1
ATOM 984 C C . ASP A 1 134 ? -2.000 -13.531 2.499 1.00 71.62 134 ASP A C 1
ATOM 986 O O . ASP A 1 134 ? -2.669 -14.520 2.821 1.00 71.62 134 ASP A O 1
ATOM 990 N N . LYS A 1 135 ? -1.330 -12.833 3.426 1.00 60.44 135 LYS A N 1
ATOM 991 C CA . LYS A 1 135 ? -1.426 -13.136 4.862 1.00 60.44 135 LYS A CA 1
ATOM 992 C C . LYS A 1 135 ? -2.784 -12.657 5.391 1.00 60.44 135 LYS A C 1
ATOM 994 O O . LYS A 1 135 ? -2.983 -11.466 5.635 1.00 60.44 135 LYS A O 1
ATOM 999 N N . LYS A 1 136 ? -3.725 -13.600 5.527 1.00 48.69 136 LYS A N 1
ATOM 1000 C CA . LYS A 1 136 ? -5.056 -13.375 6.112 1.00 48.69 136 LYS A CA 1
ATOM 1001 C C . LYS A 1 136 ? -4.977 -12.774 7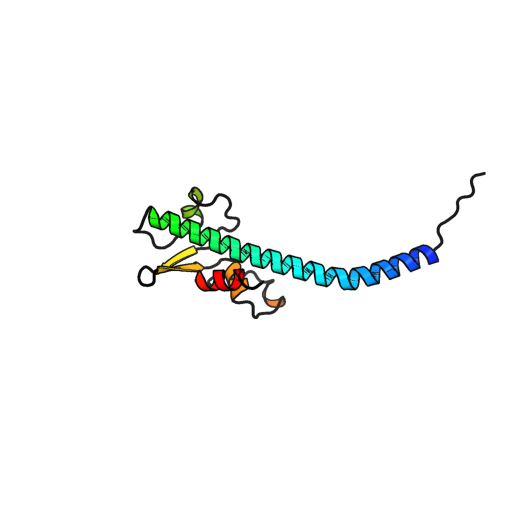.509 1.00 48.69 136 LYS A C 1
ATOM 1003 O O . LYS A 1 136 ? -4.313 -13.390 8.369 1.00 48.69 136 LYS A O 1
#

Organism: NCBI:txid2833578

Sequence (136 aa):
MKEQKGFTLIELLAVIVILGIIAAIAIPSITNVINNTRDKAKVAEALQIIDAARLAYADDTSKASWGPGDLTGYVSKLKDNAWTVTLNKSTGIYSITSHDAAKVITSTLTEAEIDAGTATGTTVTEEQLAAKADKK

Mean predicted aligned error: 10.58 Å

Solvent-accessible surface area (backbone atoms only — not comparable to full-atom values): 8091 Å² total; per-residue (Å²): 135,85,84,80,82,76,84,55,71,65,62,55,51,55,50,55,52,55,52,48,59,52,46,67,59,47,52,63,56,52,52,52,54,51,52,54,52,52,48,52,48,38,35,52,50,53,49,54,53,51,52,28,51,52,54,50,33,73,79,39,73,87,61,48,66,42,45,55,82,75,37,53,92,64,46,93,76,76,91,65,78,68,40,38,38,39,49,43,83,89,77,73,47,47,32,42,27,29,38,75,34,33,51,66,70,65,53,90,62,59,81,84,68,65,80,55,97,71,54,77,73,44,70,34,43,54,65,62,41,52,61,55,70,70,60,126

pLDDT: mean 78.82, std 14.97, range [38.0, 95.56]

Foldseek 3Di:
DDDDPDDDPVVVVVVVVVVVVCCVVVVVVVVVVVVLVVLLVLLVLQLQVQVLVVVLCVVPVVDFKDFPVSSVVPDPDDPDRQKMWGADPVVRKIKMALGPNLCSLVPVDDPVVVPDSPSHGRMDINVSSVVSNPPD

Radius of gyration: 23.78 Å; Cα contacts (8 Å, |Δi|>4): 129; chains: 1; bounding box: 69×30×65 Å

InterPro domains:
  IPR002416 Type II secretion system protein GspH-like [PR00885] (2-16)
  IPR002416 Type II secretion system protein GspH-like [PR00885] (17-31)
  IPR012902 Prokaryotic N-terminal methylation site [PF07963] (1-27)
  IPR012902 Prokaryotic N-terminal methylation site [PS00409] (5-25)
  IPR012902 Prokaryotic N-terminal methylation site [TIGR02532] (4-27)
  IPR045584 Pilin-like [SSF54523] (7-93)